Protein AF-I6C8I9-F1 (afdb_monomer_lite)

Radius of gyration: 16.49 Å; chains: 1; bounding box: 44×22×42 Å

Foldseek 3Di:
DDPVVLLVLQVVCCVVPNLVRRWLVSSCVVVVHDSVVSCVVAVTSVRSNVVSVVVVVVVVVVVVVVVVVVCCVVPPDD

InterPro domains:
  IPR001647 DNA-binding HTH domain, TetR-type [PF00440] (8-49)
  IPR001647 DNA-binding HTH domain, TetR-type [PS50977] (1-60)
  IPR009057 Homedomain-like superfamily [SSF46689] (3-64)

Organism: NCBI:txid766150

pLDDT: mean 94.29, std 4.65, range [73.0, 97.81]

Structure (mmCIF, N/CA/C/O backbone):
data_AF-I6C8I9-F1
#
_entry.id   AF-I6C8I9-F1
#
loop_
_atom_site.group_PDB
_atom_site.id
_atom_site.type_symbol
_atom_site.label_atom_id
_atom_site.label_alt_id
_atom_site.label_comp_id
_atom_site.label_asym_id
_atom_site.label_entity_id
_atom_site.label_seq_id
_atom_site.pdbx_PDB_ins_code
_atom_site.Cartn_x
_atom_site.Cartn_y
_atom_site.Cartn_z
_atom_site.occupancy
_atom_site.B_iso_or_equiv
_atom_site.auth_seq_id
_atom_site.auth_comp_id
_atom_site.auth_asym_id
_atom_site.auth_atom_id
_atom_site.pdbx_PDB_model_num
ATOM 1 N N . MET A 1 1 ? -9.689 -11.485 -1.708 1.00 73.00 1 MET A N 1
ATOM 2 C CA . MET A 1 1 ? -8.823 -10.299 -1.853 1.00 73.00 1 MET A CA 1
ATOM 3 C C . MET A 1 1 ? -7.382 -10.748 -1.999 1.00 73.00 1 MET A C 1
ATOM 5 O O . MET A 1 1 ? -6.985 -11.606 -1.215 1.00 73.00 1 MET A O 1
ATOM 9 N N . GLN A 1 2 ? -6.613 -10.223 -2.955 1.00 89.44 2 GLN A N 1
ATOM 10 C CA . GLN A 1 2 ? -5.170 -10.481 -3.004 1.00 89.44 2 GLN A CA 1
ATOM 11 C C . GLN A 1 2 ? -4.403 -9.377 -2.270 1.00 89.44 2 GLN A C 1
ATOM 13 O O . GLN A 1 2 ? -4.847 -8.234 -2.201 1.00 89.44 2 GLN A O 1
ATOM 18 N N . ARG A 1 3 ? -3.229 -9.710 -1.720 1.00 93.38 3 ARG A N 1
ATOM 19 C CA . ARG A 1 3 ? -2.353 -8.738 -1.042 1.00 93.38 3 ARG A CA 1
ATOM 20 C C . ARG A 1 3 ? -1.982 -7.574 -1.964 1.00 93.38 3 ARG A C 1
ATOM 22 O O . ARG A 1 3 ? -1.942 -6.433 -1.523 1.00 93.38 3 ARG A O 1
ATOM 29 N N . GLU A 1 4 ? -1.710 -7.871 -3.229 1.00 94.94 4 GLU A N 1
ATOM 30 C CA . GLU A 1 4 ? -1.295 -6.885 -4.232 1.00 94.94 4 GLU A CA 1
ATOM 31 C C . GLU A 1 4 ? -2.385 -5.842 -4.506 1.00 94.94 4 GLU A C 1
ATOM 33 O O . GLU A 1 4 ? -2.062 -4.662 -4.621 1.00 94.94 4 GLU A O 1
ATOM 38 N N . ASP A 1 5 ? -3.661 -6.247 -4.505 1.00 94.38 5 ASP A N 1
ATOM 39 C CA . ASP A 1 5 ? -4.802 -5.332 -4.657 1.00 94.38 5 ASP A CA 1
ATOM 40 C C . ASP A 1 5 ? -4.832 -4.306 -3.513 1.00 94.38 5 ASP A C 1
ATOM 42 O O . ASP A 1 5 ? -4.960 -3.102 -3.738 1.00 94.38 5 ASP A O 1
ATOM 46 N N . VAL A 1 6 ? -4.628 -4.780 -2.278 1.00 96.00 6 VAL A N 1
ATOM 47 C CA . VAL A 1 6 ? -4.612 -3.933 -1.077 1.00 96.00 6 VAL A CA 1
ATOM 48 C C . VAL A 1 6 ? -3.449 -2.946 -1.108 1.00 96.00 6 VAL A C 1
ATOM 50 O O . VAL A 1 6 ? -3.632 -1.759 -0.839 1.00 96.00 6 VAL A O 1
ATOM 53 N N . LEU A 1 7 ? -2.255 -3.412 -1.477 1.00 97.38 7 LEU A N 1
ATOM 54 C CA . LEU A 1 7 ? -1.080 -2.548 -1.589 1.00 97.38 7 LEU A CA 1
ATOM 55 C C . LEU A 1 7 ? -1.224 -1.530 -2.726 1.00 97.38 7 LEU A C 1
ATOM 57 O O . LEU A 1 7 ? -0.789 -0.390 -2.579 1.00 97.38 7 LEU A O 1
ATOM 61 N N . GLY A 1 8 ? -1.867 -1.909 -3.831 1.00 96.69 8 GLY A N 1
ATOM 62 C CA . GLY A 1 8 ? -2.188 -1.001 -4.928 1.00 96.69 8 GLY A CA 1
ATOM 63 C C . GLY A 1 8 ? -3.116 0.137 -4.496 1.00 96.69 8 GLY A C 1
ATOM 64 O O . GLY A 1 8 ? -2.834 1.300 -4.786 1.00 96.69 8 GLY A O 1
ATOM 65 N N . GLU A 1 9 ? -4.189 -0.161 -3.761 1.00 96.75 9 GLU A N 1
ATOM 66 C CA . GLU A 1 9 ? -5.090 0.879 -3.244 1.00 96.75 9 GLU A CA 1
ATOM 67 C C . GLU A 1 9 ? -4.445 1.730 -2.142 1.00 96.75 9 GLU A C 1
ATOM 69 O O . GLU A 1 9 ? -4.658 2.945 -2.107 1.00 96.75 9 GLU A O 1
ATOM 74 N N . ALA A 1 10 ? -3.597 1.138 -1.295 1.00 97.06 10 ALA A N 1
ATOM 75 C CA . ALA A 1 10 ? -2.818 1.883 -0.309 1.00 97.06 10 ALA A CA 1
ATOM 76 C C . ALA A 1 10 ? -1.870 2.897 -0.971 1.00 97.06 10 ALA A C 1
ATOM 78 O O . ALA A 1 10 ? -1.786 4.036 -0.513 1.00 97.06 10 ALA A O 1
ATOM 79 N N . LEU A 1 11 ? -1.212 2.534 -2.081 1.00 97.81 11 LEU A N 1
ATOM 80 C CA . LEU A 1 11 ? -0.381 3.461 -2.860 1.00 97.81 11 LEU A CA 1
ATOM 81 C C . LEU A 1 11 ? -1.202 4.609 -3.461 1.00 97.81 11 LEU A C 1
ATOM 83 O O . LEU A 1 11 ? -0.798 5.764 -3.354 1.00 97.81 11 LEU A O 1
ATOM 87 N N . LYS A 1 12 ? -2.382 4.328 -4.026 1.00 97.19 12 LYS A N 1
ATOM 88 C CA . LYS A 1 12 ? -3.267 5.382 -4.559 1.00 97.19 12 LYS A CA 1
ATOM 89 C C . LYS A 1 12 ? -3.726 6.348 -3.469 1.00 97.19 12 LYS A C 1
ATOM 91 O O . LYS A 1 12 ? -3.797 7.554 -3.694 1.00 97.19 12 LYS A O 1
ATOM 96 N N . LEU A 1 13 ? -4.059 5.835 -2.285 1.00 97.00 13 LEU A N 1
ATOM 97 C CA . LEU A 1 13 ? -4.392 6.678 -1.136 1.00 97.00 13 LEU A CA 1
ATOM 98 C C . LEU A 1 13 ? -3.197 7.525 -0.705 1.00 97.00 13 LEU A C 1
ATOM 100 O O . LEU A 1 13 ? -3.363 8.721 -0.481 1.00 97.00 13 LEU A O 1
ATOM 104 N N . LEU A 1 14 ? -2.006 6.928 -0.672 1.00 96.50 14 LEU A N 1
ATOM 105 C CA . LEU A 1 14 ? -0.768 7.613 -0.332 1.00 96.50 14 LEU A CA 1
ATOM 106 C C . LEU A 1 14 ? -0.470 8.784 -1.275 1.00 96.50 14 LEU A C 1
ATOM 108 O O . 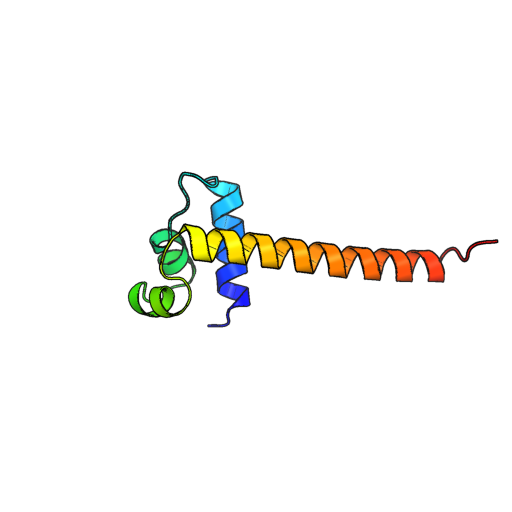LEU A 1 14 ? -0.092 9.857 -0.809 1.00 96.50 14 LEU A O 1
ATOM 112 N N . GLU A 1 15 ? -0.676 8.602 -2.578 1.00 96.44 15 GLU A N 1
ATOM 113 C CA . GLU A 1 15 ? -0.517 9.655 -3.588 1.00 96.44 15 GLU A CA 1
ATOM 114 C C . GLU A 1 15 ? -1.528 10.797 -3.411 1.00 96.44 15 GLU A C 1
ATOM 116 O O . GLU A 1 15 ? -1.176 11.964 -3.568 1.00 96.44 15 GLU A O 1
ATOM 121 N N . LEU A 1 16 ? -2.779 10.474 -3.063 1.00 96.88 16 LEU A N 1
ATOM 122 C CA . LEU A 1 16 ? -3.861 11.457 -2.942 1.00 96.88 16 LEU A CA 1
ATOM 123 C C . LEU A 1 16 ? -3.851 12.219 -1.611 1.00 96.88 16 LEU A C 1
ATOM 125 O O . LEU A 1 16 ? -4.211 13.392 -1.571 1.00 96.88 16 LEU A O 1
ATOM 129 N N . GLN A 1 17 ? -3.497 11.546 -0.518 1.00 95.81 17 GLN A N 1
ATOM 130 C CA . GLN A 1 17 ? -3.654 12.054 0.849 1.00 95.81 17 GLN A CA 1
ATOM 131 C C . GLN A 1 17 ? -2.312 12.399 1.503 1.00 95.81 17 GLN A C 1
ATOM 133 O O . GLN A 1 17 ? -2.260 13.170 2.466 1.00 95.81 17 GLN A O 1
ATOM 138 N N . GLY A 1 18 ? -1.216 11.842 0.987 1.00 94.56 18 GLY A N 1
ATOM 139 C CA . GLY A 1 18 ? 0.101 11.911 1.603 1.00 94.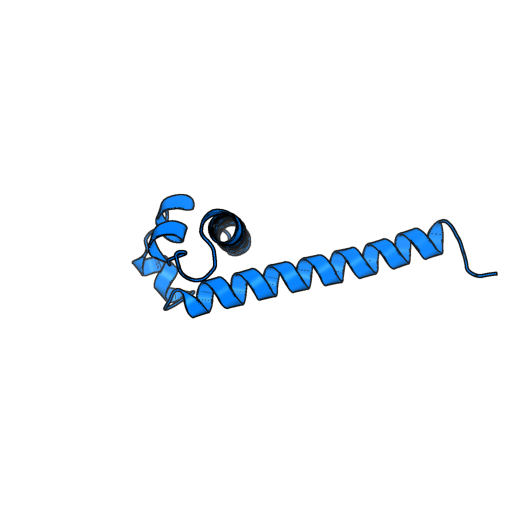56 18 GLY A CA 1
ATOM 140 C C . GLY A 1 18 ? 0.265 10.949 2.785 1.00 94.56 18 GLY A C 1
ATOM 141 O O . GLY A 1 18 ? -0.691 10.374 3.315 1.00 94.56 18 GLY A O 1
ATOM 142 N N . ILE A 1 19 ? 1.518 10.790 3.225 1.00 93.00 19 ILE A N 1
ATOM 143 C CA . ILE A 1 19 ? 1.925 9.835 4.275 1.00 93.00 19 ILE A CA 1
ATOM 144 C C . ILE A 1 19 ? 1.230 10.118 5.612 1.00 93.00 19 ILE A C 1
ATOM 146 O O . ILE A 1 19 ? 0.831 9.191 6.310 1.00 93.00 19 ILE A O 1
ATOM 150 N N . ALA A 1 20 ? 1.077 11.392 5.980 1.00 92.62 20 ALA A N 1
ATOM 151 C CA . ALA A 1 20 ? 0.540 11.764 7.287 1.00 92.62 20 ALA A CA 1
ATOM 152 C C . ALA A 1 20 ? -0.959 11.448 7.437 1.00 92.62 20 ALA A C 1
ATOM 154 O O . ALA A 1 20 ? -1.383 11.064 8.528 1.00 92.62 20 ALA A O 1
ATOM 155 N N . ASN A 1 21 ? -1.732 11.595 6.356 1.00 93.62 21 ASN A N 1
ATOM 156 C CA . ASN A 1 21 ? -3.195 11.503 6.386 1.00 93.62 21 ASN A CA 1
ATOM 157 C C . ASN A 1 21 ? -3.727 10.123 5.990 1.00 93.62 21 ASN A C 1
ATOM 159 O O . ASN A 1 21 ? -4.889 9.832 6.248 1.00 93.62 21 ASN A O 1
ATOM 163 N N . THR A 1 22 ? -2.907 9.276 5.365 1.00 95.38 22 THR A N 1
ATOM 164 C CA . THR A 1 22 ? -3.341 7.929 4.980 1.00 95.38 22 THR A CA 1
ATOM 165 C C . THR A 1 22 ? -3.456 7.040 6.218 1.00 95.38 22 THR A C 1
ATOM 167 O O . THR A 1 22 ? -2.488 6.882 6.966 1.00 95.38 22 THR A O 1
ATOM 170 N N . THR A 1 23 ? -4.628 6.442 6.432 1.00 95.56 23 THR A N 1
ATOM 171 C CA . THR A 1 23 ? -4.882 5.516 7.546 1.00 95.56 23 THR A CA 1
ATOM 172 C C . THR A 1 23 ? -5.224 4.113 7.055 1.00 95.56 23 THR A C 1
ATOM 174 O O . THR A 1 23 ? -5.575 3.910 5.891 1.00 95.56 23 THR A O 1
ATOM 177 N N . LEU A 1 24 ? -5.133 3.132 7.956 1.00 95.25 24 LEU A N 1
ATOM 178 C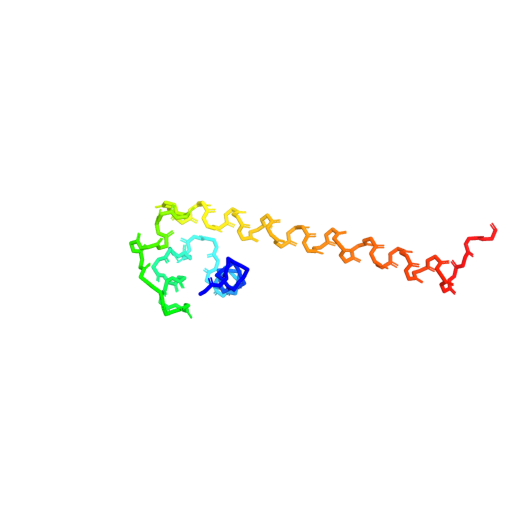 CA . LEU A 1 24 ? -5.479 1.741 7.661 1.00 95.25 24 LEU A CA 1
ATOM 179 C C . LEU A 1 24 ? -6.980 1.588 7.364 1.00 95.25 24 LEU A C 1
ATOM 181 O O . LEU A 1 24 ? -7.371 0.807 6.502 1.00 95.25 24 LEU A O 1
ATOM 185 N N . GLU A 1 25 ? -7.810 2.378 8.044 1.00 96.44 25 GLU A N 1
ATOM 186 C CA . GLU A 1 25 ? -9.259 2.446 7.867 1.00 96.44 25 GLU A CA 1
ATOM 187 C C . GLU A 1 25 ? -9.636 2.878 6.447 1.00 96.44 25 GLU A C 1
ATOM 189 O O . GLU A 1 25 ? -10.477 2.239 5.820 1.00 96.44 25 GLU A O 1
ATOM 194 N N . MET A 1 26 ? -8.968 3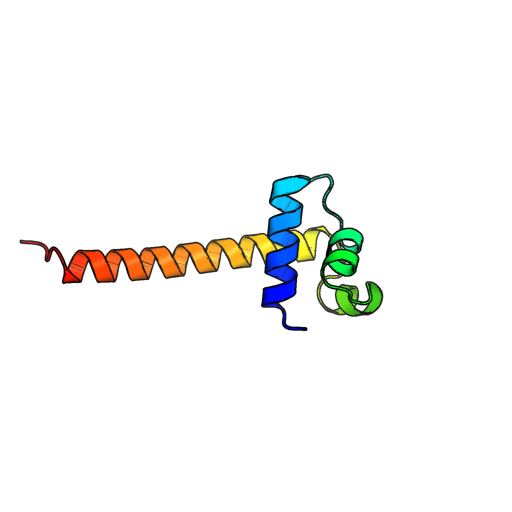.905 5.908 1.00 96.25 26 MET A N 1
ATOM 195 C CA . MET A 1 26 ? -9.204 4.366 4.535 1.00 96.25 26 MET A CA 1
ATOM 196 C C . MET A 1 26 ? -8.862 3.283 3.511 1.00 96.25 26 MET A C 1
ATOM 198 O O . MET A 1 26 ? -9.551 3.148 2.502 1.00 96.25 26 MET A O 1
ATOM 202 N N . VAL A 1 27 ? -7.800 2.507 3.758 1.00 95.56 27 VAL A N 1
ATOM 203 C CA . VAL A 1 27 ? -7.444 1.381 2.887 1.00 95.56 27 VAL A CA 1
ATOM 204 C C . VAL A 1 27 ? -8.528 0.311 2.950 1.00 95.56 27 VAL A C 1
ATOM 206 O O . VAL A 1 27 ? -8.998 -0.112 1.900 1.00 95.56 27 VAL A O 1
ATOM 209 N N . ALA A 1 28 ? -8.955 -0.080 4.155 1.00 95.50 28 ALA A N 1
ATOM 210 C CA . ALA A 1 28 ? -9.991 -1.089 4.372 1.00 95.50 28 ALA A CA 1
ATOM 211 C C . ALA A 1 28 ? -11.319 -0.727 3.687 1.00 95.50 28 ALA A C 1
ATOM 213 O O . ALA A 1 28 ? -11.901 -1.566 3.004 1.00 95.50 28 ALA A O 1
ATOM 214 N N . GLU A 1 29 ? -11.752 0.532 3.799 1.00 95.38 29 GLU A N 1
ATOM 215 C CA . GLU A 1 29 ? -12.940 1.049 3.113 1.00 95.38 29 GLU A CA 1
ATOM 216 C C . GLU A 1 29 ? -12.796 0.954 1.590 1.00 95.38 29 GLU A C 1
ATOM 218 O O . GLU A 1 29 ? -13.694 0.486 0.894 1.00 95.38 29 GLU A O 1
ATOM 223 N N . ARG A 1 30 ? -11.637 1.353 1.061 1.00 94.06 30 ARG A N 1
ATOM 224 C CA . ARG A 1 30 ? -11.393 1.408 -0.383 1.00 94.06 30 ARG A CA 1
ATOM 225 C C . ARG A 1 30 ? -11.340 0.038 -1.045 1.00 94.06 30 ARG A C 1
ATOM 227 O O . ARG A 1 30 ? -11.677 -0.077 -2.222 1.00 94.06 30 ARG A O 1
ATOM 234 N N . VAL A 1 31 ? -10.917 -0.979 -0.303 1.00 93.81 31 VAL A N 1
ATOM 235 C CA . VAL A 1 31 ? -10.910 -2.363 -0.780 1.00 93.81 31 VAL A CA 1
ATOM 236 C C . VAL A 1 31 ? -12.170 -3.139 -0.388 1.00 93.81 31 VAL A C 1
ATOM 238 O O . VAL A 1 31 ? -12.257 -4.309 -0.730 1.00 93.81 31 VAL A O 1
ATOM 241 N N . ASP A 1 32 ? -13.136 -2.520 0.299 1.00 93.88 32 ASP A N 1
ATOM 242 C CA . ASP A 1 32 ? -14.336 -3.181 0.837 1.00 93.88 32 ASP A CA 1
ATOM 243 C C . ASP A 1 32 ? -13.990 -4.424 1.685 1.00 93.88 32 ASP A C 1
ATOM 245 O O . ASP A 1 32 ? -14.429 -5.549 1.434 1.00 93.88 32 ASP A O 1
ATOM 249 N N . TYR A 1 33 ? -13.113 -4.236 2.678 1.00 91.81 33 TYR A N 1
ATOM 250 C CA . TYR A 1 33 ? -12.632 -5.307 3.554 1.00 91.81 33 TYR A CA 1
ATOM 251 C C . TYR A 1 33 ? -12.721 -4.935 5.027 1.00 91.81 33 TYR A C 1
ATOM 253 O O . TYR A 1 33 ? -12.594 -3.773 5.409 1.00 91.81 33 TYR A O 1
ATOM 261 N N . SER A 1 34 ? -12.882 -5.943 5.884 1.00 94.06 34 SER A N 1
ATOM 262 C CA . SER A 1 34 ? -12.908 -5.727 7.328 1.00 94.06 34 SER A CA 1
ATOM 263 C C . SER A 1 34 ? -11.562 -5.202 7.828 1.00 94.06 34 SER A C 1
ATOM 265 O O . SER A 1 34 ? -10.519 -5.829 7.624 1.00 94.06 34 SER A O 1
ATOM 267 N N . LEU A 1 35 ? -11.595 -4.086 8.560 1.00 95.06 35 LEU A N 1
ATOM 268 C CA . LEU A 1 35 ? -10.421 -3.523 9.225 1.00 95.06 35 LEU A CA 1
ATOM 269 C C . LEU A 1 35 ? -9.763 -4.530 10.177 1.00 95.06 35 LEU A C 1
ATOM 271 O O . LEU A 1 35 ? -8.539 -4.623 10.217 1.00 95.06 35 LEU A O 1
ATOM 275 N N . ASP A 1 36 ? -10.555 -5.305 10.918 1.00 94.81 36 ASP A N 1
ATOM 276 C CA . ASP A 1 36 ? -10.035 -6.290 11.873 1.00 94.81 36 ASP A CA 1
ATOM 277 C C . ASP A 1 36 ? -9.336 -7.457 11.176 1.00 94.81 36 ASP A C 1
ATOM 279 O O . ASP A 1 36 ? -8.371 -8.014 11.700 1.00 94.81 36 ASP A O 1
ATOM 283 N N . GLU A 1 37 ? -9.795 -7.829 9.982 1.00 92.31 37 GLU A N 1
ATOM 284 C CA . GLU A 1 37 ? -9.116 -8.832 9.166 1.00 92.31 37 GLU A CA 1
ATOM 285 C C . GLU A 1 37 ? -7.842 -8.263 8.542 1.00 92.31 37 GLU A C 1
ATOM 287 O O . GLU A 1 37 ? -6.817 -8.943 8.523 1.00 92.31 37 GLU A O 1
ATOM 292 N N . LEU A 1 38 ? -7.874 -7.005 8.097 1.00 94.06 38 LEU A N 1
ATOM 293 C CA . LEU A 1 38 ? -6.721 -6.303 7.535 1.00 94.06 38 LEU A CA 1
ATOM 294 C C . LEU A 1 38 ? -5.609 -6.125 8.585 1.00 94.06 38 LEU A C 1
ATOM 296 O O . LEU A 1 38 ? -4.437 -6.366 8.287 1.00 94.06 38 LEU A O 1
ATOM 300 N N . ARG A 1 39 ? -5.985 -5.852 9.844 1.00 95.88 39 ARG A N 1
ATOM 301 C CA . ARG A 1 39 ? -5.083 -5.760 11.007 1.00 95.88 39 ARG A CA 1
ATOM 302 C C . ARG A 1 39 ? -4.302 -7.035 11.309 1.00 95.88 39 ARG A C 1
ATOM 304 O O . ARG A 1 39 ? -3.239 -6.966 11.920 1.00 95.88 39 ARG A O 1
ATOM 311 N N . ARG A 1 40 ? -4.783 -8.204 10.871 1.00 94.56 40 ARG A N 1
ATOM 312 C CA . ARG A 1 40 ? -4.040 -9.471 11.014 1.00 94.56 40 ARG A CA 1
ATOM 313 C C . ARG A 1 40 ? -2.812 -9.533 10.107 1.00 94.56 40 ARG A C 1
ATOM 315 O O . ARG A 1 40 ? -1.884 -10.274 10.413 1.00 94.56 40 ARG A O 1
ATOM 322 N N . PHE A 1 41 ? -2.821 -8.780 9.007 1.00 94.12 41 PHE A N 1
ATOM 323 C CA . PHE A 1 41 ? -1.717 -8.702 8.049 1.00 94.12 41 PHE A CA 1
ATOM 324 C C . PHE A 1 41 ? -0.867 -7.450 8.267 1.00 94.12 41 PHE A C 1
ATOM 326 O O . PHE A 1 41 ? 0.359 -7.539 8.274 1.00 94.12 41 PHE A O 1
ATOM 333 N N . TRP A 1 42 ? -1.516 -6.305 8.487 1.00 96.44 42 TRP A N 1
ATOM 334 C CA . TRP A 1 42 ? -0.862 -5.031 8.769 1.00 96.44 42 TRP A CA 1
ATOM 335 C C . TRP A 1 42 ? -1.439 -4.429 10.051 1.00 96.44 42 TRP A C 1
ATOM 337 O O . TRP A 1 42 ? -2.543 -3.889 10.014 1.00 96.44 42 TRP A O 1
ATOM 347 N N . PRO A 1 43 ? -0.730 -4.529 11.188 1.00 95.44 43 PRO A N 1
ATOM 348 C CA . PRO A 1 43 ? -1.279 -4.159 12.493 1.00 95.44 43 PRO A CA 1
ATOM 349 C C . PRO A 1 43 ? -1.614 -2.666 12.623 1.00 95.44 43 PRO A C 1
ATOM 351 O O . PRO A 1 43 ? -2.517 -2.308 13.379 1.00 95.44 43 PRO A O 1
ATOM 354 N N . ASP A 1 44 ? -0.911 -1.807 11.886 1.00 94.81 44 ASP A N 1
ATOM 355 C CA . ASP A 1 44 ? -1.046 -0.354 11.922 1.00 94.81 44 ASP A CA 1
ATOM 356 C C . ASP A 1 44 ? -0.824 0.281 10.536 1.00 94.81 44 ASP A C 1
ATOM 358 O O . ASP A 1 44 ? -0.565 -0.401 9.534 1.00 94.81 44 ASP A O 1
ATOM 362 N N . LYS A 1 45 ? -0.973 1.612 10.468 1.00 93.31 45 LYS A N 1
ATOM 363 C CA . LYS A 1 45 ? -0.800 2.364 9.220 1.00 93.31 45 LYS A CA 1
ATOM 364 C C . LYS A 1 45 ? 0.653 2.319 8.738 1.00 93.31 45 LYS A C 1
ATOM 366 O O . LYS A 1 45 ? 0.898 2.266 7.538 1.00 93.31 45 LYS A O 1
ATOM 371 N N . GLU A 1 46 ? 1.623 2.323 9.644 1.00 95.88 46 GLU A N 1
ATOM 372 C CA . GLU A 1 46 ? 3.041 2.307 9.307 1.00 95.88 46 GLU A CA 1
ATOM 373 C C . GLU A 1 46 ? 3.419 1.001 8.599 1.00 95.88 46 GLU A C 1
ATOM 375 O O . GLU A 1 46 ? 4.122 1.037 7.587 1.00 95.88 46 GLU A O 1
ATOM 380 N N . ALA A 1 47 ? 2.899 -0.136 9.068 1.00 97.00 47 ALA A N 1
ATOM 381 C CA . ALA A 1 47 ? 3.130 -1.447 8.482 1.00 97.00 47 ALA A CA 1
ATOM 382 C C . ALA A 1 47 ? 2.623 -1.530 7.039 1.00 97.00 47 ALA A C 1
ATOM 384 O O . ALA A 1 47 ? 3.365 -1.966 6.156 1.00 97.00 47 ALA A O 1
ATOM 385 N N . ILE A 1 48 ? 1.386 -1.094 6.775 1.00 96.31 48 ILE A N 1
ATOM 386 C CA . ILE A 1 48 ? 0.824 -1.146 5.418 1.00 96.31 48 ILE A CA 1
ATOM 387 C C . ILE A 1 48 ? 1.491 -0.145 4.478 1.00 96.31 48 ILE A C 1
ATOM 389 O O . ILE A 1 48 ? 1.766 -0.481 3.329 1.00 96.31 48 ILE A O 1
ATOM 393 N N . LEU A 1 49 ? 1.807 1.061 4.956 1.00 96.12 49 LEU A N 1
ATOM 394 C CA . LEU A 1 49 ? 2.460 2.080 4.137 1.00 96.12 49 LEU A CA 1
ATOM 395 C C . LEU A 1 49 ? 3.887 1.674 3.777 1.00 96.12 49 LEU A C 1
ATOM 397 O O . LEU A 1 49 ? 4.296 1.810 2.623 1.00 96.12 49 LEU A O 1
ATOM 401 N N . TYR A 1 50 ? 4.636 1.131 4.738 1.00 96.38 50 TYR A N 1
ATOM 402 C CA . TYR A 1 50 ? 5.962 0.591 4.471 1.00 96.38 50 TYR A CA 1
ATOM 403 C C . TYR A 1 50 ? 5.902 -0.550 3.452 1.00 96.38 50 TYR A C 1
ATOM 405 O O . TYR A 1 50 ? 6.682 -0.569 2.499 1.00 96.38 50 TYR A O 1
ATOM 413 N N . ASP A 1 51 ? 4.968 -1.485 3.624 1.00 97.38 51 ASP A N 1
ATOM 414 C CA . ASP A 1 51 ? 4.846 -2.638 2.738 1.00 97.38 51 ASP A CA 1
ATOM 415 C C . ASP A 1 51 ? 4.401 -2.240 1.320 1.00 97.38 51 ASP A C 1
ATOM 417 O O . ASP A 1 51 ? 4.918 -2.759 0.329 1.00 97.38 51 ASP A O 1
ATOM 421 N N . ALA A 1 52 ? 3.520 -1.244 1.208 1.00 97.25 52 ALA A N 1
ATOM 422 C CA . ALA A 1 52 ? 3.091 -0.659 -0.059 1.00 97.25 52 ALA A CA 1
ATOM 423 C C . ALA A 1 52 ? 4.260 0.006 -0.802 1.00 97.25 52 ALA A C 1
ATOM 425 O O . ALA A 1 52 ? 4.487 -0.263 -1.984 1.00 97.25 52 ALA A O 1
ATOM 426 N N . LEU A 1 53 ? 5.063 0.814 -0.105 1.00 97.44 53 LEU A N 1
ATOM 427 C CA . LEU A 1 53 ? 6.256 1.443 -0.679 1.00 97.44 53 LEU A CA 1
ATOM 428 C C . LEU A 1 53 ? 7.319 0.413 -1.069 1.00 97.44 53 LEU A C 1
ATOM 430 O O . LEU A 1 53 ? 7.935 0.520 -2.132 1.00 97.44 53 LEU A O 1
ATOM 434 N N . ARG A 1 54 ? 7.518 -0.618 -0.241 1.00 97.44 54 ARG A N 1
ATOM 435 C CA . ARG A 1 54 ? 8.413 -1.735 -0.552 1.00 97.44 54 ARG A CA 1
ATOM 436 C C . ARG A 1 54 ? 7.957 -2.461 -1.816 1.00 97.44 54 ARG A C 1
ATOM 438 O O . ARG A 1 54 ? 8.785 -2.747 -2.679 1.00 97.44 54 ARG A O 1
ATOM 445 N N . TYR A 1 55 ? 6.661 -2.726 -1.940 1.00 97.12 55 TYR A N 1
ATOM 446 C CA . TYR A 1 55 ? 6.068 -3.338 -3.124 1.00 97.12 55 TYR A CA 1
ATOM 447 C C . TYR A 1 55 ? 6.269 -2.478 -4.380 1.00 97.12 55 TYR A C 1
ATOM 449 O O . TYR A 1 55 ? 6.706 -2.994 -5.409 1.00 97.12 55 TYR A O 1
ATOM 457 N N . LEU A 1 56 ? 6.056 -1.161 -4.293 1.00 97.06 56 LEU A N 1
ATOM 458 C CA . LEU A 1 56 ? 6.341 -0.239 -5.395 1.00 97.06 56 LEU A CA 1
ATOM 459 C C . LEU A 1 56 ? 7.824 -0.264 -5.794 1.00 97.06 56 LEU A C 1
ATOM 461 O O . LEU A 1 56 ? 8.147 -0.364 -6.976 1.00 97.06 56 LEU A O 1
ATOM 465 N N . SER A 1 57 ? 8.735 -0.238 -4.818 1.00 97.38 57 SER A N 1
ATOM 466 C CA . SER A 1 57 ? 10.176 -0.317 -5.084 1.00 97.38 57 SER A CA 1
ATOM 467 C C . SER A 1 57 ? 10.554 -1.611 -5.811 1.00 97.38 57 SER A C 1
ATOM 469 O O . SER A 1 57 ? 11.382 -1.584 -6.721 1.00 97.38 57 SER A O 1
ATOM 471 N N . GLN A 1 58 ? 9.942 -2.742 -5.446 1.00 97.00 58 GLN A N 1
ATOM 472 C CA . GLN A 1 58 ? 10.176 -4.021 -6.118 1.00 97.00 58 GLN A CA 1
ATOM 473 C C . GLN A 1 58 ? 9.687 -4.004 -7.569 1.00 97.00 58 GLN A C 1
ATOM 475 O O . GLN A 1 58 ? 10.394 -4.495 -8.451 1.00 97.00 58 GLN A O 1
ATOM 480 N N . GLN A 1 59 ? 8.517 -3.417 -7.832 1.00 96.50 59 GLN A N 1
ATOM 481 C CA . GLN A 1 59 ? 8.008 -3.261 -9.195 1.00 96.50 59 GLN A CA 1
ATOM 482 C C . GLN A 1 59 ? 8.939 -2.393 -10.047 1.00 96.50 59 GLN A C 1
ATOM 484 O O . GLN A 1 59 ? 9.314 -2.798 -11.147 1.00 96.50 59 GLN A O 1
ATOM 489 N N . ILE A 1 60 ? 9.404 -1.261 -9.510 1.00 97.50 60 ILE A N 1
ATOM 490 C CA . ILE A 1 60 ? 10.377 -0.389 -10.183 1.00 97.50 60 ILE A CA 1
ATOM 491 C C . ILE A 1 60 ? 11.661 -1.155 -10.517 1.00 97.50 60 ILE A C 1
ATOM 493 O O . ILE A 1 60 ? 12.172 -1.054 -11.633 1.00 97.50 60 ILE A O 1
ATOM 497 N N . ASP A 1 61 ? 12.175 -1.963 -9.589 1.00 97.75 61 ASP A N 1
ATOM 498 C CA . ASP A 1 61 ? 13.364 -2.783 -9.830 1.00 97.75 61 ASP A CA 1
ATOM 499 C C . ASP A 1 61 ? 13.148 -3.837 -10.928 1.00 97.75 61 ASP A C 1
ATOM 501 O O . ASP A 1 61 ? 14.064 -4.108 -11.713 1.00 97.75 61 ASP A O 1
ATOM 505 N N . VAL A 1 62 ? 11.958 -4.443 -10.998 1.00 96.69 62 VAL A N 1
ATOM 506 C CA . VAL A 1 62 ? 11.585 -5.379 -12.072 1.00 96.69 62 VAL A CA 1
ATOM 507 C C . VAL A 1 62 ? 11.552 -4.656 -13.414 1.00 96.69 62 VAL A C 1
ATOM 509 O O . VAL A 1 62 ? 12.216 -5.102 -14.353 1.00 96.69 62 VAL A O 1
ATOM 512 N N . TRP A 1 63 ? 10.858 -3.520 -13.497 1.00 96.81 63 TRP A N 1
ATOM 513 C CA . TRP A 1 63 ? 10.776 -2.727 -14.723 1.00 96.81 63 TRP A CA 1
ATOM 514 C C . TRP A 1 63 ? 12.149 -2.245 -15.176 1.00 96.81 63 TRP A C 1
ATOM 516 O O . TRP A 1 63 ? 12.466 -2.331 -16.358 1.00 96.81 63 TRP A O 1
ATOM 526 N N . ARG A 1 64 ? 13.019 -1.830 -14.246 1.00 97.31 64 ARG A N 1
ATOM 527 C CA . ARG A 1 64 ? 14.399 -1.446 -14.565 1.00 97.31 64 ARG A CA 1
ATOM 528 C C . ARG A 1 64 ? 15.152 -2.580 -15.260 1.00 97.31 64 ARG A C 1
ATOM 530 O O . ARG A 1 64 ? 15.824 -2.339 -16.258 1.00 97.31 64 ARG A O 1
ATOM 537 N N . ARG A 1 65 ? 15.051 -3.814 -14.754 1.00 96.62 65 ARG A N 1
ATOM 538 C CA . ARG A 1 65 ? 15.718 -4.975 -15.370 1.00 96.62 65 ARG A CA 1
ATOM 539 C C . ARG A 1 65 ? 15.151 -5.292 -16.752 1.00 96.62 65 ARG A C 1
ATOM 541 O O . ARG A 1 65 ? 15.930 -5.529 -17.669 1.00 96.62 65 ARG A O 1
ATOM 548 N N . GLN A 1 66 ? 13.830 -5.240 -16.908 1.00 95.38 66 GLN A N 1
ATOM 549 C CA . GLN A 1 66 ? 13.175 -5.446 -18.204 1.00 95.38 66 GLN A CA 1
ATOM 550 C C . GLN A 1 66 ? 13.594 -4.384 -19.222 1.00 95.38 66 GLN A C 1
ATOM 552 O O . GLN A 1 66 ? 13.906 -4.718 -20.359 1.00 95.38 66 GLN A O 1
ATOM 557 N N . LEU A 1 67 ? 13.668 -3.117 -18.812 1.00 95.44 67 LEU A N 1
ATOM 558 C CA . LEU A 1 67 ? 14.140 -2.033 -19.669 1.00 95.44 67 LEU A CA 1
ATOM 559 C C . LEU A 1 67 ? 15.577 -2.272 -20.134 1.00 95.44 67 LEU A C 1
ATOM 561 O O . LEU A 1 67 ? 15.847 -2.137 -21.321 1.00 95.44 67 LEU A O 1
ATOM 565 N N . ILE A 1 68 ? 16.482 -2.680 -19.240 1.00 94.44 68 ILE A N 1
ATOM 566 C CA . ILE A 1 68 ? 17.868 -3.010 -19.609 1.00 94.44 68 ILE A CA 1
ATOM 567 C C . ILE A 1 68 ? 17.905 -4.175 -20.603 1.00 94.44 68 ILE A C 1
ATOM 569 O O . ILE A 1 68 ? 18.642 -4.122 -21.583 1.00 94.44 68 ILE A O 1
ATOM 573 N N . GLU A 1 69 ? 17.099 -5.214 -20.388 1.00 94.00 69 GLU A N 1
ATOM 574 C CA . GLU A 1 69 ? 17.010 -6.343 -21.315 1.00 94.00 69 GLU A CA 1
ATOM 575 C C . GLU A 1 69 ? 16.511 -5.907 -22.701 1.00 94.00 69 GLU A C 1
ATOM 577 O O . GLU A 1 69 ? 17.094 -6.281 -23.719 1.00 94.00 69 GLU A O 1
ATOM 582 N N . VAL A 1 70 ? 15.462 -5.083 -22.746 1.00 94.56 70 VAL A N 1
ATOM 583 C CA . VAL A 1 70 ? 14.903 -4.529 -23.985 1.00 94.56 70 VAL A CA 1
ATOM 584 C C . VAL A 1 70 ? 15.929 -3.645 -24.696 1.00 94.56 70 VAL A C 1
ATOM 586 O O . VAL A 1 70 ? 16.102 -3.768 -25.907 1.00 94.56 70 VAL A O 1
ATOM 589 N N . VAL A 1 71 ? 16.643 -2.791 -23.960 1.00 93.56 71 VAL A N 1
ATOM 590 C CA . VAL A 1 71 ? 17.703 -1.936 -24.510 1.00 93.56 71 VAL A CA 1
ATOM 591 C C . VAL A 1 71 ? 18.832 -2.784 -25.089 1.00 93.56 71 VAL A C 1
ATOM 593 O O . VAL A 1 71 ? 19.194 -2.580 -26.240 1.00 93.56 71 VAL A O 1
ATOM 596 N N . ASN A 1 72 ? 19.326 -3.785 -24.357 1.00 92.56 72 ASN A N 1
ATOM 597 C CA . ASN A 1 72 ? 20.401 -4.665 -24.829 1.00 92.56 72 ASN A CA 1
ATOM 598 C C . ASN A 1 72 ? 20.005 -5.469 -26.076 1.00 92.56 72 ASN A C 1
ATOM 600 O O . ASN A 1 72 ? 20.849 -5.731 -26.929 1.00 92.56 72 ASN A O 1
ATOM 604 N N . LYS A 1 73 ? 18.730 -5.864 -26.190 1.00 91.88 73 LYS A N 1
ATOM 605 C CA . LYS A 1 73 ? 18.202 -6.550 -27.378 1.00 91.88 73 LYS A CA 1
ATOM 606 C C . LYS A 1 73 ? 18.116 -5.625 -28.593 1.00 91.88 73 LYS A C 1
ATOM 608 O O . LYS A 1 73 ? 18.428 -6.055 -29.698 1.00 91.88 73 LYS A O 1
ATOM 613 N N . ASN A 1 74 ? 17.681 -4.382 -28.395 1.00 91.31 74 ASN A N 1
ATOM 614 C CA . ASN A 1 74 ? 17.411 -3.443 -29.488 1.00 91.31 74 ASN A CA 1
ATOM 615 C C . ASN A 1 74 ? 18.630 -2.602 -29.895 1.00 91.31 74 ASN A C 1
ATOM 617 O O . ASN A 1 74 ? 18.679 -2.099 -31.014 1.00 91.31 74 ASN A O 1
ATOM 621 N N . TRP A 1 75 ? 19.603 -2.438 -29.001 1.00 86.12 75 TRP A N 1
ATOM 622 C CA . TRP A 1 75 ? 20.838 -1.696 -29.229 1.00 86.12 75 TRP A CA 1
ATOM 623 C C . TRP A 1 75 ? 22.004 -2.400 -28.516 1.00 86.12 75 TRP A C 1
ATOM 625 O O . TRP A 1 75 ? 22.383 -2.009 -27.407 1.00 86.12 75 TRP A O 1
ATOM 635 N N . PRO A 1 76 ? 22.546 -3.485 -29.102 1.00 79.56 76 PRO A N 1
ATOM 636 C CA . PRO A 1 76 ? 23.629 -4.229 -28.479 1.00 79.56 76 PRO A CA 1
ATOM 637 C C . PRO A 1 76 ? 24.876 -3.339 -28.353 1.00 79.56 76 PRO A C 1
ATOM 639 O O . PRO A 1 76 ? 25.175 -2.580 -29.280 1.00 79.56 76 PRO A O 1
ATOM 642 N N . PRO A 1 77 ? 25.604 -3.401 -27.225 1.00 76.50 77 PRO A N 1
ATOM 643 C CA . PRO A 1 77 ? 26.849 -2.659 -27.079 1.00 76.50 77 PRO A CA 1
ATOM 644 C C . PRO A 1 77 ? 27.843 -3.093 -28.167 1.00 76.50 77 PRO A C 1
ATOM 646 O O . PRO A 1 77 ? 28.008 -4.288 -28.416 1.00 76.50 77 PRO A O 1
ATOM 649 N N . SER A 1 78 ? 28.444 -2.100 -28.828 1.00 76.38 78 SER A N 1
ATOM 650 C CA . SER A 1 78 ? 29.451 -2.238 -29.891 1.00 76.38 78 SER A CA 1
ATOM 651 C C . SER A 1 78 ? 30.749 -2.868 -29.411 1.00 76.38 78 SER A C 1
ATOM 653 O O . SER A 1 78 ? 31.202 -2.437 -28.324 1.00 76.38 78 SER A O 1
#

Secondary structure (DSSP, 8-state):
--HHHHHHHHHHHHHHHHHHH--HHHHHHHTT--HHHHTTT-SSHHHHHHHHHHHHHHHHHHHHHHHHHHHHHHS---

Sequence (78 aa):
MQREDVLGEALKLLELQGIANTTLEMVAERVDYSLDELRRFWPDKEAILYDALRYLSQQIDVWRRQLIEVVNKNWPPS

=== Feature glossary ===
Legend for the data blocks above and below:

— What the protein is —

The amino-acid sequence is the protein's primary structure: the linear order of residues from the N-terminus to the C-terminus, written in one-letter code. Everything else here — the 3D coordinates, the secondary structure, the domain annotations — is ultimately a consequence of this string.

Database cross-references. InterPro integrates a dozen domain/family signature databases into unified entries with residue-range hits. GO terms attach function/process/location labels with evidence codes. CATH codes position the fold in a four-level structural taxonomy. Organism is the NCBI-taxonomy species name.

— Where its atoms are —

The mmCIF block holds the 3D Cartesian coordinates of each backbone atom (N, Cα, C, O) in ångströms. mmCIF is the PDB's canonical archive format — a tagged-loop text representation of the atomic model.

The six renders a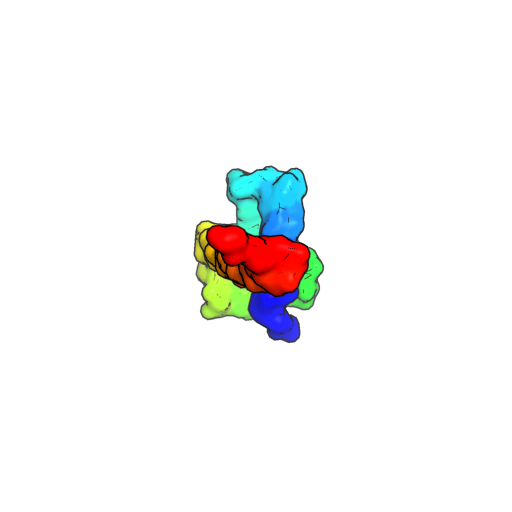re orthographic views along the three Cartesian axes in both directions. Representation (cartoon, sticks, or surface) and color scheme (sequence-rainbow or by-chain) vary across proteins so the training set covers all the common visualization conventions.

— Local backbone conformation —

Secondary structure is the local, repeating backbone conformation. DSSP classifies it into eight states by reading the hydrogen-bond network: three helix types (H, G, I), two β types (E, B), two non-regular types (T, S), and unstructured coil (-).

SS3 is a coarse helix/strand/coil call (letters a/b/c) made by the P-SEA algorithm from inter-Cα distances and dihedrals. It is less detailed than DSSP but needs only Cα positions.

Backbone dihedral angles. Every residue except chain termini has a φ (preceding-C → N → Cα → C) and a ψ (N → Cα → C → next-N). They are reported in degrees following the IUPAC sign convention. Secondary structure is essentially a statement about which (φ, ψ) basin each residue occupies.

— Global shape and packing —

The geometric summary reports three shape descriptors. Rg (radius of gyration) measures how spread out the Cα atoms are about their centre of mass; compact globular proteins have small Rg, elongated or unfolded ones large. Cα contacts (<8 Å, |i−j|>4) count long-range residue pairs in spatial proximity — high for tightly packed folds, near zero for rods or random coil. The bounding-box extents give the protein's footprint along x, y, z in Å.

Solvent accessibility: the surface area of each residue that a 1.4 Å water probe can touch, in Å². When only backbone atoms are present the absolute values are lower than full-atom SASA (side chains contribute most of the area) and are flagged as backbone-only.

Plot images: a contact map (which residues are close in 3D, as an N×N binary image), a Ramachandran scatter (backbone torsion angles, revealing secondary-structure composition at a glance), and — for AlphaFold structures — a PAE heatmap (pairwise prediction confidence).

— Structural neighborhood —

Foldseek's 3Di representation compresses backbone geometry into a per-residue letter drawn from a learned twenty-state alphabet. It captures the tertiary interaction pattern around each residue — which residues are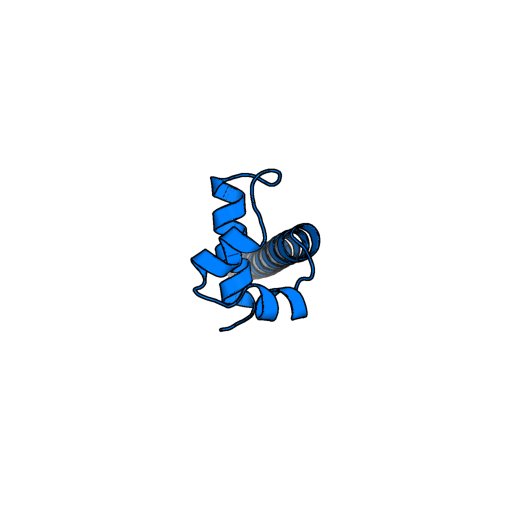 packed against it in space, regardless of where they are in sequence.

Structural nearest neighbors (via Foldseek easy-search vs the PDB). Reported per hit: target PDB id, E-value, and alignment TM-score. A TM-score above ~0.5 is the conventional threshold for 'same fold'.

— Confidence and disorder —

pLDDT (predicted Local Distance Difference Test) is AlphaFold's per-residue confidence score, ranging from 0 to 100. Values above 90 indicate high confidence (typically well-packed cores); 70–90 is confident; 50–70 low confidence; below 50 usually means the region is disordered or the prediction is unreliable there. AlphaFold stores pLDDT in the mmCIF B-factor column.

For experimental (PDB) structures, the B-factor (temperature factor) quantifies the positional spread of each atom in the crystal — a combination of thermal vibration and static disorder — in units of Å². High B-factors mark flexible loops or poorly resolved regions; low B-factors mark the rigid, well-ordered core.

Predicted Aligned Error (PAE) is an AlphaFold confidence matrix: entry (i, j) is the expected error in the position of residue j, in ångströms, when the prediction is superimposed on the true structure at residue i. Low PAE within a block of residues means that block is internally rigid and well-predicted; high PAE between two blocks means their relative placement is uncertain even if each block individually is confident.